Protein AF-A0A7X6VAZ7-F1 (afdb_monomer)

Nearest PDB structures (foldseek):
  8x8i-assembly1_D  TM=4.986E-01  e=2.060E+00  Acinetobacter baumannii
  5wzp-assembly2_B  TM=4.302E-01  e=1.927E+00  Bifidobacterium bifidum
  7x3o-assembly2_B  TM=4.578E-01  e=7.802E+00  Homo sapiens

Structure (mmCIF, N/CA/C/O backbone):
data_AF-A0A7X6VAZ7-F1
#
_entry.id   AF-A0A7X6VAZ7-F1
#
loop_
_atom_site.group_PDB
_atom_site.id
_atom_site.type_symbol
_atom_site.label_atom_id
_atom_site.label_alt_id
_atom_site.label_comp_id
_atom_site.label_asym_id
_atom_site.label_entity_id
_atom_site.label_seq_id
_atom_site.pdbx_PDB_ins_code
_atom_site.Cartn_x
_atom_site.Cartn_y
_atom_site.Cartn_z
_atom_site.occupancy
_atom_site.B_iso_or_equiv
_atom_site.auth_seq_id
_atom_site.auth_comp_id
_atom_site.auth_asym_id
_atom_site.auth_atom_id
_atom_site.pdbx_PDB_model_num
ATOM 1 N N . MET A 1 1 ? -9.093 13.426 6.110 1.00 37.12 1 MET A N 1
ATOM 2 C CA . MET A 1 1 ? -8.258 13.077 4.942 1.00 37.12 1 MET A CA 1
ATOM 3 C C . MET A 1 1 ? -6.802 12.995 5.374 1.00 37.12 1 MET A C 1
ATOM 5 O O . MET A 1 1 ? -6.180 14.029 5.592 1.00 37.12 1 MET A O 1
ATOM 9 N N . MET A 1 2 ? -6.278 11.786 5.574 1.00 38.19 2 MET A N 1
ATOM 10 C CA . MET A 1 2 ? -4.863 11.579 5.887 1.00 38.19 2 MET A CA 1
ATOM 11 C C . MET A 1 2 ? -4.201 10.925 4.677 1.00 38.19 2 MET A C 1
ATOM 13 O O . MET A 1 2 ? -4.293 9.722 4.482 1.00 38.19 2 MET A O 1
ATOM 17 N N . ALA A 1 3 ? -3.578 11.741 3.830 1.00 38.31 3 ALA A N 1
ATOM 18 C CA . ALA A 1 3 ? -2.784 11.249 2.714 1.00 38.31 3 ALA A CA 1
ATOM 19 C C . A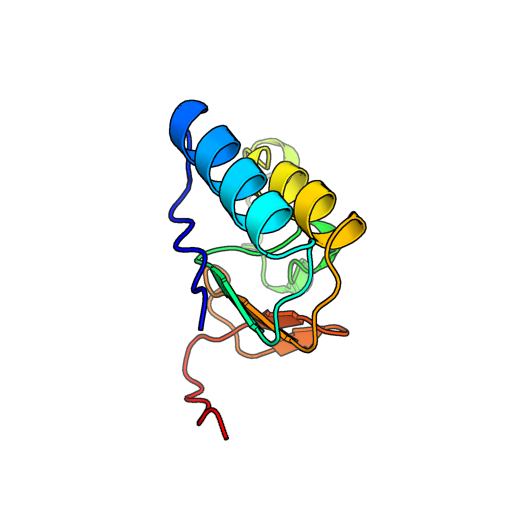LA A 1 3 ? -1.400 10.852 3.237 1.00 38.31 3 ALA A C 1
ATOM 21 O O . ALA A 1 3 ? -0.649 11.695 3.738 1.00 38.31 3 ALA A O 1
ATOM 22 N N . 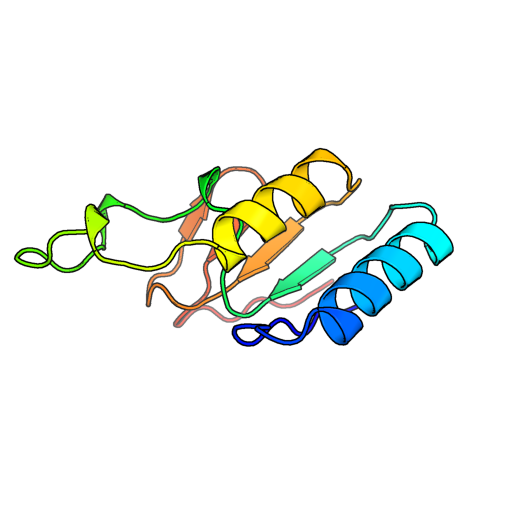LEU A 1 4 ? -1.059 9.571 3.134 1.00 46.69 4 LEU A N 1
ATOM 23 C CA . LEU A 1 4 ? 0.246 9.075 3.538 1.00 46.69 4 LEU A CA 1
ATOM 24 C C . LEU A 1 4 ? 1.282 9.308 2.432 1.00 46.69 4 LEU A C 1
ATOM 26 O O . LEU A 1 4 ? 1.569 8.422 1.637 1.00 46.69 4 LEU A O 1
ATOM 30 N N . TYR A 1 5 ? 1.893 10.491 2.380 1.00 43.94 5 TYR A N 1
ATOM 31 C CA . TYR A 1 5 ? 2.875 10.795 1.336 1.00 43.94 5 TYR A CA 1
ATOM 32 C C . TYR A 1 5 ? 4.176 9.980 1.475 1.00 43.94 5 TYR A C 1
ATOM 34 O O . TYR A 1 5 ? 5.173 10.443 2.026 1.00 43.94 5 TYR A O 1
ATOM 42 N N . ALA A 1 6 ? 4.181 8.757 0.947 1.00 49.22 6 ALA A N 1
ATOM 43 C CA . ALA A 1 6 ? 5.335 7.872 0.922 1.00 49.22 6 ALA A CA 1
ATOM 44 C C . ALA A 1 6 ? 6.041 7.940 -0.437 1.00 49.22 6 ALA A C 1
ATOM 46 O O . ALA A 1 6 ? 5.797 7.110 -1.307 1.00 49.22 6 ALA A O 1
ATOM 47 N N . ARG A 1 7 ? 6.931 8.922 -0.631 1.00 50.06 7 ARG A N 1
ATOM 48 C CA . ARG A 1 7 ? 8.034 8.803 -1.607 1.00 50.06 7 ARG A CA 1
ATOM 49 C C . ARG A 1 7 ? 9.118 7.963 -0.950 1.00 50.06 7 ARG A C 1
ATOM 51 O O . ARG A 1 7 ? 9.579 8.423 0.084 1.00 50.06 7 ARG A O 1
ATOM 58 N N . ASN A 1 8 ? 9.492 6.806 -1.514 1.00 54.34 8 ASN A N 1
ATOM 59 C CA . ASN A 1 8 ? 10.597 5.925 -1.070 1.00 54.34 8 ASN A CA 1
ATOM 60 C C . ASN A 1 8 ? 11.280 6.389 0.229 1.00 54.34 8 ASN A C 1
ATOM 62 O O . ASN A 1 8 ? 12.300 7.082 0.210 1.00 54.34 8 ASN A O 1
ATOM 66 N N . ILE A 1 9 ? 10.625 6.103 1.358 1.00 62.22 9 ILE A N 1
ATOM 67 C CA . ILE A 1 9 ? 10.994 6.666 2.653 1.00 62.22 9 ILE A CA 1
ATOM 68 C C . ILE A 1 9 ? 12.115 5.805 3.225 1.00 62.22 9 ILE A C 1
ATOM 70 O O . ILE A 1 9 ? 11.873 4.766 3.829 1.00 62.22 9 ILE A O 1
ATOM 74 N N . HIS A 1 10 ? 13.355 6.250 3.067 1.00 67.62 10 HIS A N 1
ATOM 75 C CA . HIS A 1 10 ? 14.500 5.599 3.711 1.00 67.62 10 HIS A CA 1
ATOM 76 C C . HIS A 1 10 ? 14.781 6.141 5.128 1.00 67.62 10 HIS A C 1
ATOM 78 O O . HIS A 1 10 ? 15.665 5.629 5.807 1.00 67.62 10 HIS A O 1
ATOM 84 N N . ASP A 1 11 ? 14.045 7.165 5.584 1.00 83.88 11 ASP A N 1
ATOM 85 C CA . ASP A 1 11 ? 14.190 7.748 6.925 1.00 83.88 11 ASP A CA 1
ATOM 86 C C . ASP A 1 11 ? 13.252 7.052 7.923 1.00 83.88 11 ASP A C 1
ATOM 88 O O . ASP A 1 11 ? 12.028 7.204 7.861 1.00 83.88 11 ASP A O 1
ATOM 92 N N . GLU A 1 12 ? 13.832 6.303 8.860 1.00 87.69 12 GLU A N 1
ATOM 93 C CA . GLU A 1 12 ? 13.087 5.576 9.895 1.00 87.69 12 GLU A CA 1
ATOM 94 C C . GLU A 1 12 ? 12.223 6.497 10.766 1.00 87.69 12 GLU A C 1
ATOM 96 O O . GLU A 1 12 ? 11.117 6.115 11.135 1.00 87.69 12 GLU A O 1
ATOM 101 N N . ARG A 1 13 ? 12.626 7.755 10.997 1.00 89.75 13 ARG A N 1
ATOM 102 C CA . ARG A 1 13 ? 11.818 8.702 11.790 1.00 89.75 13 ARG A CA 1
ATOM 103 C C . ARG A 1 13 ? 10.506 9.039 11.096 1.00 89.75 13 ARG A C 1
ATOM 105 O O . ARG A 1 13 ? 9.497 9.285 11.750 1.00 89.75 13 ARG A O 1
ATOM 112 N N . ILE A 1 14 ? 10.512 9.064 9.763 1.00 88.38 14 ILE A N 1
ATOM 113 C CA . ILE A 1 14 ? 9.291 9.284 8.989 1.00 88.38 14 ILE A CA 1
ATOM 114 C C . ILE A 1 14 ? 8.406 8.038 9.076 1.00 88.38 14 ILE A C 1
ATOM 116 O O . ILE A 1 14 ? 7.203 8.182 9.271 1.00 88.38 14 ILE A O 1
ATOM 120 N N . LYS A 1 15 ? 8.970 6.825 8.995 1.00 89.50 15 LYS A N 1
ATOM 121 C CA . LYS A 1 15 ? 8.194 5.583 9.173 1.00 89.50 15 LYS A CA 1
ATOM 122 C C . LYS A 1 15 ? 7.563 5.501 10.563 1.00 89.50 15 LYS A C 1
ATOM 124 O O . LYS A 1 15 ? 6.379 5.196 10.673 1.00 89.50 15 LYS A O 1
ATOM 129 N N . GLU A 1 16 ? 8.318 5.833 11.607 1.00 93.06 16 GLU A N 1
ATOM 130 C CA . GLU A 1 16 ? 7.820 5.918 12.984 1.00 93.06 16 GLU A CA 1
ATOM 131 C C . GLU A 1 16 ? 6.701 6.957 13.114 1.00 93.06 16 GLU A C 1
ATOM 133 O O . GLU A 1 16 ? 5.654 6.673 13.693 1.00 93.06 16 GLU A O 1
ATOM 138 N N . TYR A 1 17 ? 6.880 8.141 12.521 1.00 92.31 17 TYR A N 1
ATOM 139 C CA . TYR A 1 17 ? 5.860 9.189 12.512 1.00 92.31 17 TYR A CA 1
ATOM 140 C C . TYR A 1 17 ? 4.575 8.754 11.798 1.00 92.31 17 TYR A C 1
ATOM 142 O O . TYR A 1 17 ? 3.477 9.040 12.273 1.00 92.31 17 TYR A O 1
ATOM 150 N N . VAL A 1 18 ? 4.698 8.035 10.679 1.00 91.19 18 VAL A N 1
ATOM 151 C CA . VAL A 1 18 ? 3.555 7.436 9.981 1.00 91.19 18 VAL A CA 1
ATOM 152 C C . VAL A 1 18 ? 2.805 6.477 10.898 1.00 91.19 18 VAL A C 1
ATOM 154 O O . VAL A 1 18 ? 1.593 6.619 11.053 1.00 91.19 18 VAL A O 1
ATOM 157 N N . VAL A 1 19 ? 3.510 5.532 11.525 1.00 93.56 19 VAL A N 1
ATOM 158 C CA . VAL A 1 19 ? 2.888 4.558 12.434 1.00 93.56 19 VAL A CA 1
ATOM 159 C C . VAL A 1 19 ? 2.188 5.283 13.580 1.00 93.56 19 VAL A C 1
ATOM 161 O O . VAL A 1 19 ? 1.020 5.015 13.839 1.00 93.56 19 VAL A O 1
ATOM 164 N N . TYR A 1 20 ? 2.849 6.268 14.192 1.00 95.06 20 TYR A N 1
ATOM 165 C CA . TYR A 1 20 ? 2.264 7.098 15.246 1.00 95.06 20 TYR A CA 1
ATOM 166 C C . TYR A 1 20 ? 0.960 7.777 14.800 1.00 95.06 20 TYR A C 1
ATOM 168 O O . TYR A 1 20 ? -0.036 7.729 15.516 1.00 95.06 20 TYR A O 1
ATOM 176 N N . LYS A 1 21 ? 0.926 8.358 13.594 1.00 93.81 21 LYS A N 1
ATOM 177 C CA . LYS A 1 21 ? -0.280 9.006 13.059 1.00 93.81 21 LYS A CA 1
ATOM 178 C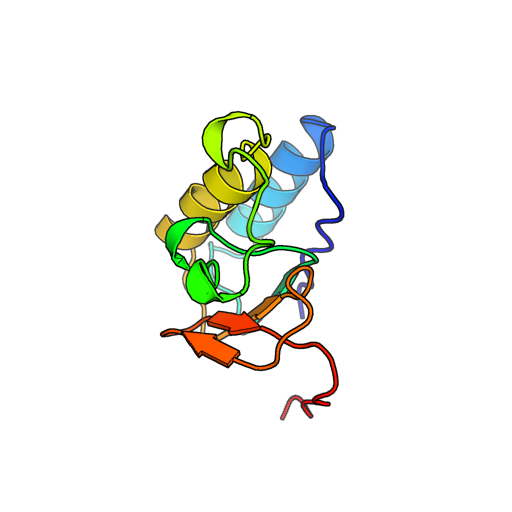 C . LYS A 1 21 ? -1.422 8.028 12.801 1.00 93.81 21 LYS A C 1
ATOM 180 O O . LYS A 1 21 ? -2.580 8.388 12.998 1.00 93.81 21 LYS A O 1
ATOM 185 N N . LEU A 1 22 ? -1.110 6.804 12.383 1.00 93.50 22 LEU A N 1
ATOM 186 C CA . LEU A 1 22 ? -2.111 5.751 12.222 1.00 93.50 22 LEU A CA 1
ATOM 187 C C . LEU A 1 22 ? -2.668 5.298 13.576 1.00 93.50 22 LEU A C 1
ATOM 189 O O . LEU A 1 22 ? -3.878 5.132 13.689 1.00 93.50 22 LEU A O 1
ATOM 193 N N . GLU A 1 23 ? -1.827 5.164 14.605 1.00 95.19 23 GLU A N 1
ATOM 194 C CA . GLU A 1 23 ? -2.281 4.867 15.973 1.00 95.19 23 GLU A CA 1
ATOM 195 C C . GLU A 1 23 ? -3.174 5.986 16.532 1.00 95.19 23 GLU A C 1
ATOM 197 O O . GLU A 1 23 ? -4.241 5.706 17.074 1.00 95.19 23 GLU A O 1
ATOM 202 N N . GLU A 1 24 ? -2.797 7.258 16.346 1.00 95.12 24 GLU A N 1
ATOM 203 C CA . GLU A 1 24 ? -3.629 8.409 16.742 1.00 95.12 24 GLU A CA 1
ATOM 204 C C . GLU A 1 24 ? -5.000 8.410 16.049 1.00 95.12 24 GLU A C 1
ATOM 206 O O . GLU A 1 24 ? -5.991 8.844 16.636 1.00 95.12 24 GLU A O 1
ATOM 211 N N . ALA A 1 25 ? -5.071 7.906 14.815 1.00 91.88 25 ALA A N 1
ATOM 212 C CA . ALA A 1 25 ? -6.311 7.746 14.059 1.00 91.88 25 ALA A CA 1
ATOM 213 C C . ALA A 1 25 ? -7.087 6.460 14.414 1.00 91.88 25 ALA A C 1
ATOM 215 O O . ALA A 1 25 ? -8.087 6.149 13.768 1.00 91.88 25 ALA A O 1
ATOM 216 N N . GLY A 1 26 ? -6.634 5.681 15.403 1.00 95.75 26 GLY A N 1
ATOM 217 C CA . GLY A 1 26 ? -7.251 4.405 15.773 1.00 95.75 26 GLY A CA 1
ATOM 218 C C . GLY A 1 26 ? -7.129 3.330 14.691 1.00 95.75 26 GLY A C 1
ATOM 219 O O . GLY A 1 26 ? -7.976 2.444 14.618 1.00 95.75 26 GLY A O 1
ATOM 220 N N . ARG A 1 27 ? -6.105 3.427 13.831 1.00 95.06 27 ARG A N 1
ATOM 221 C CA . ARG A 1 27 ? -5.850 2.538 12.685 1.00 95.06 27 ARG A CA 1
ATOM 222 C C . ARG A 1 27 ? -7.046 2.394 11.742 1.00 95.06 27 ARG A C 1
ATOM 224 O O . ARG A 1 27 ? -7.237 1.334 11.150 1.00 95.06 27 ARG A O 1
ATOM 231 N N . ARG A 1 28 ? -7.814 3.471 11.562 1.00 95.19 28 ARG A N 1
ATOM 232 C CA . ARG A 1 28 ? -8.882 3.540 10.565 1.00 95.19 28 ARG A CA 1
ATOM 233 C C . ARG A 1 28 ? -8.768 4.803 9.718 1.00 95.19 28 ARG A C 1
ATOM 235 O O . ARG A 1 28 ? -8.709 5.909 10.254 1.00 95.19 28 ARG A O 1
ATOM 242 N N . VAL A 1 29 ? -8.768 4.643 8.399 1.00 93.19 29 VAL A N 1
ATOM 243 C CA . VAL A 1 29 ? -8.782 5.741 7.417 1.00 93.19 29 VAL A CA 1
ATOM 244 C C . VAL A 1 29 ? -9.650 5.351 6.231 1.00 93.19 29 VAL A C 1
ATOM 246 O O . VAL A 1 29 ? -9.691 4.186 5.883 1.00 93.19 29 VAL A O 1
ATOM 249 N N . ASP A 1 30 ? -10.307 6.297 5.568 1.00 94.19 30 ASP A N 1
ATOM 250 C CA . ASP A 1 30 ? -11.136 5.945 4.404 1.00 94.19 30 ASP A CA 1
ATOM 251 C C . ASP A 1 30 ? -10.238 5.575 3.204 1.00 94.19 30 ASP A C 1
ATOM 253 O O . ASP A 1 30 ? -10.393 4.527 2.577 1.00 94.19 30 ASP A O 1
ATOM 257 N N . PHE A 1 31 ? -9.194 6.377 2.957 1.00 93.56 31 PHE A N 1
ATOM 258 C CA . PHE A 1 31 ? -8.281 6.195 1.827 1.00 93.56 31 PHE A CA 1
ATOM 259 C C . PHE A 1 31 ? -6.808 6.265 2.219 1.00 93.56 31 PHE A C 1
ATOM 261 O O . PHE A 1 31 ? -6.408 7.093 3.043 1.00 93.56 31 PHE A O 1
ATOM 268 N N . VAL A 1 32 ? -5.986 5.465 1.539 1.00 94.19 32 VAL A N 1
ATOM 269 C CA . VAL A 1 32 ? -4.522 5.581 1.554 1.00 94.19 32 VAL A CA 1
ATOM 270 C C . VAL A 1 32 ? -4.045 6.055 0.185 1.00 94.19 32 VAL A C 1
ATOM 272 O O . VAL A 1 32 ? -4.436 5.501 -0.835 1.00 94.19 32 VAL A O 1
ATOM 275 N N . LEU A 1 33 ? -3.191 7.079 0.156 1.00 93.31 33 LEU A N 1
ATOM 276 C CA . LEU A 1 33 ? -2.550 7.588 -1.061 1.00 93.31 33 LEU A CA 1
ATOM 277 C C . LEU A 1 33 ? -1.041 7.469 -0.893 1.00 93.31 33 LEU A C 1
ATOM 279 O O . LEU A 1 33 ? -0.520 8.075 0.036 1.00 93.31 33 LEU A O 1
ATOM 283 N N . SER A 1 34 ? -0.334 6.756 -1.768 1.00 92.12 34 SER A N 1
ATOM 284 C CA . SER A 1 34 ? 1.128 6.597 -1.684 1.00 92.12 34 SER A CA 1
ATOM 285 C C . SER A 1 34 ? 1.795 6.548 -3.063 1.00 92.12 34 SER A C 1
ATOM 287 O O . SER A 1 34 ? 1.131 6.421 -4.085 1.00 92.12 34 SER A O 1
ATOM 289 N N . HIS A 1 35 ? 3.127 6.682 -3.141 1.00 90.62 35 HIS A N 1
ATOM 290 C CA . HIS A 1 35 ? 3.813 6.606 -4.440 1.00 90.62 35 HIS A CA 1
ATOM 291 C C . HIS A 1 35 ? 3.883 5.169 -4.978 1.00 90.62 35 HIS A C 1
ATOM 293 O O . HIS A 1 35 ? 3.587 4.944 -6.146 1.00 90.62 35 HIS A O 1
ATOM 299 N N . THR A 1 36 ? 4.261 4.216 -4.123 1.00 92.50 36 THR A N 1
ATOM 300 C CA . THR A 1 36 ? 4.255 2.761 -4.376 1.00 92.50 36 THR A CA 1
ATOM 301 C C . THR A 1 36 ? 3.267 2.084 -3.420 1.00 92.50 36 THR A C 1
ATOM 303 O O . THR A 1 36 ? 2.724 2.755 -2.540 1.00 92.50 36 THR A O 1
ATOM 306 N N . GLY A 1 37 ? 3.018 0.787 -3.580 1.00 93.56 37 GLY A N 1
ATOM 307 C CA . GLY A 1 37 ? 2.020 0.039 -2.812 1.00 93.56 37 GLY A CA 1
ATOM 308 C C . GLY A 1 37 ? 2.582 -1.165 -2.048 1.00 93.56 37 GLY A C 1
ATOM 309 O O . GLY A 1 37 ? 3.765 -1.485 -2.176 1.00 93.56 37 GLY A O 1
ATOM 310 N N . PRO A 1 38 ? 1.736 -1.853 -1.264 1.00 95.69 38 PRO A N 1
ATOM 311 C CA . PRO A 1 38 ? 2.083 -3.117 -0.616 1.00 95.69 38 PRO A CA 1
ATOM 312 C C . PRO A 1 38 ? 2.592 -4.162 -1.624 1.00 95.69 38 PRO A C 1
ATOM 314 O O . PRO A 1 38 ? 2.051 -4.294 -2.728 1.00 95.69 38 PRO A O 1
ATOM 317 N N . LEU A 1 39 ? 3.625 -4.926 -1.254 1.00 94.31 39 LEU A N 1
ATOM 318 C CA . LEU A 1 39 ? 4.280 -5.915 -2.121 1.00 94.31 39 LEU A CA 1
ATOM 319 C C . LEU A 1 39 ? 3.293 -6.949 -2.692 1.00 94.31 39 LEU A C 1
ATOM 321 O O . LEU A 1 39 ? 3.475 -7.421 -3.822 1.00 94.31 39 LEU A O 1
ATOM 325 N N . LYS A 1 40 ? 2.238 -7.296 -1.946 1.00 94.19 40 LYS A N 1
ATOM 326 C CA . LYS A 1 40 ? 1.195 -8.231 -2.407 1.00 94.19 40 LYS A CA 1
ATOM 327 C C . LYS A 1 40 ? 0.335 -7.703 -3.561 1.00 94.19 40 LYS A C 1
ATOM 329 O O . LYS A 1 40 ? -0.240 -8.513 -4.286 1.00 94.19 40 LYS A O 1
ATOM 334 N N . TYR A 1 41 ? 0.295 -6.387 -3.774 1.00 95.25 41 TYR A N 1
ATOM 335 C CA . TYR A 1 41 ? -0.509 -5.741 -4.818 1.00 95.25 41 TYR A CA 1
ATOM 336 C C . TYR A 1 41 ? 0.275 -5.350 -6.073 1.00 95.25 41 TYR A C 1
ATOM 338 O O . TYR A 1 41 ? -0.310 -4.802 -7.007 1.00 95.25 41 TYR A O 1
ATOM 346 N N . LEU A 1 42 ? 1.581 -5.630 -6.140 1.00 92.38 42 LEU A N 1
ATOM 347 C CA . LEU A 1 42 ? 2.374 -5.184 -7.283 1.00 92.38 42 LEU A CA 1
ATOM 348 C C . LEU A 1 42 ? 1.993 -5.909 -8.591 1.00 92.38 42 LEU A C 1
ATOM 350 O O . LEU A 1 42 ? 1.850 -7.138 -8.598 1.00 92.38 42 LEU A O 1
ATOM 354 N N . PRO A 1 43 ? 1.929 -5.191 -9.726 1.00 92.38 43 PRO A N 1
ATOM 355 C CA . PRO A 1 43 ? 1.562 -5.748 -11.025 1.00 92.38 43 PRO A CA 1
ATOM 356 C C . PRO A 1 43 ? 2.769 -6.444 -11.678 1.00 92.38 43 PRO A C 1
ATOM 358 O O . PRO A 1 43 ? 3.446 -5.901 -12.546 1.00 92.38 43 PRO A O 1
ATOM 361 N N . LYS A 1 44 ? 3.083 -7.664 -11.231 1.00 89.69 44 LYS A N 1
ATOM 362 C CA . LYS A 1 44 ? 4.309 -8.387 -11.637 1.00 89.69 44 LYS A CA 1
ATOM 363 C C . LYS A 1 44 ? 4.433 -8.639 -13.145 1.00 89.69 44 LYS A C 1
ATOM 365 O O . LYS A 1 44 ? 5.541 -8.803 -13.643 1.00 89.69 44 LYS A O 1
ATOM 370 N N . ASP A 1 45 ? 3.317 -8.691 -13.857 1.00 89.81 45 ASP A N 1
ATOM 371 C CA . ASP A 1 45 ? 3.223 -8.884 -15.306 1.00 89.81 45 ASP A CA 1
ATOM 372 C C . ASP A 1 45 ? 3.653 -7.660 -16.129 1.00 89.81 45 ASP A C 1
ATOM 374 O O . ASP A 1 45 ? 4.008 -7.833 -17.292 1.00 89.81 45 ASP A O 1
ATOM 378 N N . VAL A 1 46 ? 3.681 -6.452 -15.549 1.00 88.25 46 VAL A N 1
ATOM 379 C CA . VAL A 1 46 ? 4.165 -5.240 -16.246 1.00 88.25 46 VAL A CA 1
ATOM 380 C C . VAL A 1 46 ? 5.625 -4.912 -15.926 1.00 88.25 46 VAL A C 1
ATOM 382 O O . VAL A 1 46 ? 6.168 -3.911 -16.391 1.00 88.25 46 VAL A O 1
ATOM 385 N N . PHE A 1 47 ? 6.289 -5.743 -15.119 1.00 88.94 47 PHE A N 1
ATOM 386 C CA . PHE A 1 47 ? 7.691 -5.536 -14.782 1.00 88.94 47 PHE A CA 1
ATOM 387 C C . PHE A 1 47 ? 8.579 -5.692 -16.021 1.00 88.94 47 PHE A C 1
ATOM 389 O O . PHE A 1 47 ? 8.375 -6.584 -16.843 1.00 88.94 47 PHE A O 1
ATOM 396 N N . LEU A 1 48 ? 9.603 -4.838 -16.132 1.00 82.50 48 LEU A N 1
ATOM 397 C CA . LEU A 1 48 ? 10.515 -4.829 -17.276 1.00 82.50 48 LEU A CA 1
ATOM 398 C C . LEU A 1 48 ? 11.168 -6.203 -17.482 1.00 82.50 48 LEU A C 1
ATOM 400 O O . LEU A 1 48 ? 11.926 -6.691 -16.636 1.00 82.50 48 LEU A O 1
ATOM 404 N N . SER A 1 49 ? 10.905 -6.802 -18.643 1.00 76.94 49 SER A N 1
ATOM 405 C CA . SER A 1 49 ? 11.561 -8.032 -19.078 1.00 76.94 49 SER A CA 1
ATOM 406 C C . SER A 1 49 ? 13.064 -7.799 -19.242 1.00 76.94 49 SER A C 1
ATOM 408 O O . SER A 1 49 ? 13.471 -6.816 -19.857 1.00 76.94 49 SER A O 1
ATOM 410 N N . GLY A 1 50 ? 13.889 -8.712 -18.728 1.00 77.94 50 GLY A N 1
ATOM 411 C CA . GLY A 1 50 ? 15.352 -8.624 -18.831 1.00 77.94 50 GLY A CA 1
ATOM 412 C C . GLY A 1 50 ? 16.055 -8.029 -17.607 1.00 77.94 50 GLY A C 1
ATOM 413 O O . GLY A 1 50 ? 17.282 -8.019 -17.577 1.00 77.94 50 GLY A O 1
ATOM 414 N N . TYR A 1 51 ? 15.310 -7.608 -16.580 1.00 78.00 51 TYR A N 1
ATOM 415 C CA . TYR A 1 51 ? 15.866 -7.255 -15.271 1.00 78.00 51 TYR A CA 1
ATOM 416 C C . TYR A 1 51 ? 15.645 -8.382 -14.261 1.00 78.00 51 TYR A C 1
ATOM 418 O O . TYR A 1 51 ? 14.533 -8.904 -14.136 1.00 78.00 51 TYR A O 1
ATOM 426 N N . ASP A 1 52 ? 16.690 -8.736 -13.508 1.00 81.81 52 ASP A N 1
ATOM 427 C CA . ASP A 1 52 ? 16.544 -9.655 -12.380 1.00 81.81 52 ASP A CA 1
ATOM 428 C C . ASP A 1 52 ? 15.771 -8.963 -11.252 1.00 81.81 52 ASP A C 1
ATOM 430 O O . ASP A 1 52 ? 16.298 -8.147 -10.502 1.00 81.81 52 ASP A O 1
ATOM 434 N N . GLN A 1 53 ? 14.495 -9.313 -11.109 1.00 80.81 53 GLN A N 1
ATOM 435 C CA . GLN A 1 53 ? 13.623 -8.749 -10.079 1.00 80.81 53 GLN A CA 1
ATOM 436 C C . GLN A 1 53 ? 14.121 -9.026 -8.649 1.00 80.81 53 GLN A C 1
ATOM 438 O O . GLN A 1 53 ? 13.691 -8.347 -7.718 1.00 80.81 53 GLN A O 1
ATOM 443 N N . ARG A 1 54 ? 15.030 -9.994 -8.457 1.00 81.31 54 ARG A N 1
ATOM 444 C CA . ARG A 1 54 ? 15.629 -10.313 -7.149 1.00 81.31 54 ARG A CA 1
ATOM 445 C C . ARG A 1 54 ? 16.656 -9.278 -6.703 1.00 81.31 54 ARG A C 1
ATOM 447 O O . ARG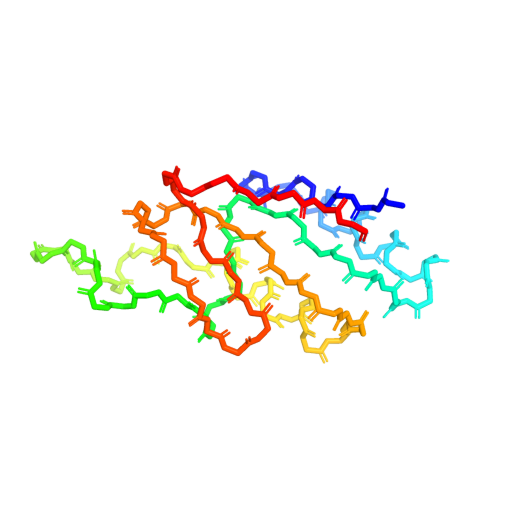 A 1 54 ? 16.909 -9.181 -5.507 1.00 81.31 54 ARG A O 1
ATOM 454 N N . SER A 1 55 ? 17.248 -8.526 -7.633 1.00 82.69 55 SER A N 1
ATOM 455 C CA . SER A 1 55 ? 18.233 -7.490 -7.31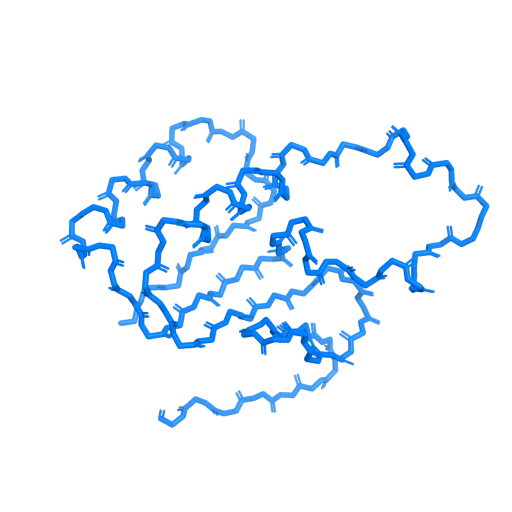0 1.00 82.69 55 SER A CA 1
ATOM 456 C C . SER A 1 55 ? 17.594 -6.153 -6.937 1.00 82.69 55 SER A C 1
ATOM 458 O O . SER A 1 55 ? 18.309 -5.194 -6.655 1.00 82.69 55 SER A O 1
ATOM 460 N N . ILE A 1 56 ? 16.265 -6.056 -6.989 1.00 84.50 56 ILE A N 1
ATOM 461 C CA . ILE A 1 56 ? 15.546 -4.819 -6.707 1.00 84.50 56 ILE A CA 1
ATOM 462 C C . ILE A 1 56 ? 15.219 -4.768 -5.216 1.00 84.50 56 ILE A C 1
ATOM 464 O O . ILE A 1 56 ? 14.662 -5.716 -4.660 1.00 84.50 56 ILE A O 1
ATOM 468 N N . ASP A 1 57 ? 15.558 -3.653 -4.573 1.00 88.19 57 ASP A N 1
ATOM 469 C CA . ASP A 1 57 ? 15.161 -3.402 -3.192 1.00 88.19 57 ASP A CA 1
ATOM 470 C C . ASP A 1 57 ? 13.628 -3.323 -3.089 1.00 88.19 57 ASP A C 1
ATOM 472 O O . ASP A 1 57 ? 12.968 -2.641 -3.872 1.00 88.19 57 ASP A O 1
ATOM 476 N N . ARG A 1 58 ? 13.070 -4.067 -2.131 1.00 89.44 58 ARG A N 1
ATOM 477 C CA . ARG A 1 58 ? 11.630 -4.151 -1.837 1.00 89.44 58 ARG A CA 1
ATOM 478 C C . ARG A 1 58 ? 11.322 -3.835 -0.376 1.00 89.44 58 ARG A C 1
ATOM 480 O O . ARG A 1 58 ? 10.293 -4.256 0.149 1.00 89.44 58 ARG A O 1
ATOM 487 N N . THR A 1 59 ? 12.253 -3.199 0.336 1.00 91.31 59 THR A N 1
ATOM 488 C CA . THR A 1 59 ? 12.090 -2.887 1.764 1.00 91.31 59 THR A CA 1
ATOM 489 C C . THR A 1 59 ? 10.879 -1.994 2.020 1.00 91.31 59 THR A C 1
ATOM 491 O O . THR A 1 59 ? 10.156 -2.232 2.985 1.00 91.31 59 THR A O 1
ATOM 494 N N . MET A 1 60 ? 10.602 -1.033 1.134 1.00 89.75 60 MET A N 1
ATOM 495 C CA . MET A 1 60 ? 9.423 -0.171 1.238 1.00 89.75 60 MET A CA 1
ATOM 496 C C . MET A 1 60 ? 8.121 -0.924 0.994 1.00 89.75 60 MET A C 1
ATOM 498 O O . MET A 1 60 ? 7.214 -0.819 1.812 1.00 89.75 60 MET A O 1
ATOM 502 N N . GLU A 1 61 ? 8.022 -1.720 -0.069 1.00 93.44 61 GLU A N 1
ATOM 503 C CA . GLU A 1 61 ? 6.800 -2.476 -0.367 1.00 93.44 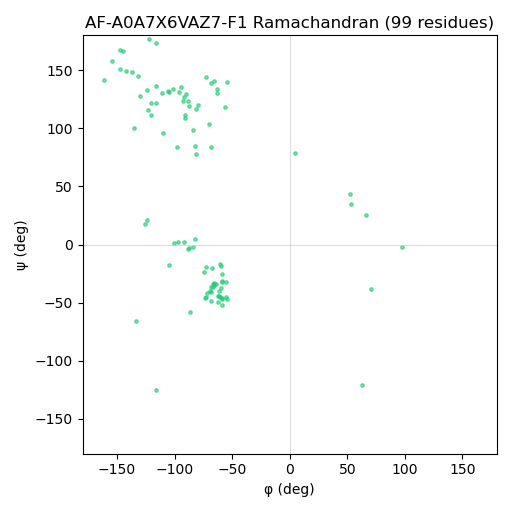61 GLU A CA 1
ATOM 504 C C . GLU A 1 61 ? 6.497 -3.523 0.716 1.00 93.44 61 GLU A C 1
ATOM 506 O O . GLU A 1 61 ? 5.336 -3.742 1.054 1.00 93.44 61 GLU A O 1
ATOM 511 N N . LYS A 1 62 ? 7.532 -4.119 1.326 1.00 94.94 62 LYS A N 1
ATOM 512 C CA . LYS A 1 62 ? 7.384 -5.007 2.496 1.00 94.94 62 LYS A CA 1
ATOM 513 C C . LYS A 1 62 ? 6.939 -4.266 3.755 1.00 94.94 62 LYS A C 1
ATOM 515 O O . LYS A 1 62 ? 6.198 -4.814 4.563 1.00 94.94 62 LYS A O 1
ATOM 520 N N . TRP A 1 63 ? 7.412 -3.040 3.955 1.00 94.81 63 TRP A N 1
ATOM 521 C CA . TRP A 1 63 ? 6.955 -2.213 5.068 1.00 94.81 63 TRP A CA 1
ATOM 522 C C . TRP A 1 63 ? 5.495 -1.778 4.869 1.00 94.81 63 TRP A C 1
ATOM 524 O O . TRP A 1 63 ? 4.712 -1.833 5.812 1.00 94.81 63 TRP A O 1
ATOM 534 N N . LEU A 1 64 ? 5.102 -1.437 3.638 1.00 95.00 64 LEU A N 1
ATOM 535 C CA . LEU A 1 64 ? 3.713 -1.119 3.297 1.00 95.00 64 LEU A CA 1
ATOM 536 C C . LEU A 1 64 ? 2.775 -2.327 3.422 1.00 95.00 64 LEU A C 1
ATOM 538 O O . LEU A 1 64 ? 1.643 -2.133 3.848 1.00 95.00 64 LEU A O 1
ATOM 542 N N . ASP A 1 65 ? 3.240 -3.551 3.138 1.00 96.44 65 ASP A N 1
ATOM 543 C CA . ASP A 1 65 ? 2.499 -4.782 3.475 1.00 96.44 65 ASP A CA 1
ATOM 544 C C . ASP A 1 65 ? 2.144 -4.819 4.968 1.00 96.44 65 ASP A C 1
ATOM 546 O O . ASP A 1 65 ? 0.994 -5.053 5.320 1.00 96.44 65 ASP A O 1
ATOM 550 N N . ASN A 1 66 ? 3.104 -4.520 5.850 1.00 95.88 66 ASN A N 1
ATOM 551 C CA . ASN A 1 66 ? 2.853 -4.527 7.290 1.00 95.88 66 ASN A CA 1
ATOM 552 C C . ASN A 1 66 ? 1.877 -3.426 7.737 1.00 95.88 66 ASN A C 1
ATOM 554 O O . ASN A 1 66 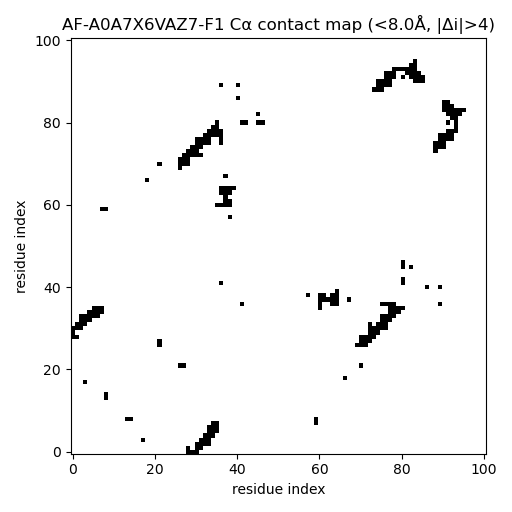? 1.074 -3.658 8.643 1.00 95.88 66 ASN A O 1
ATOM 558 N N . ILE A 1 67 ? 1.941 -2.243 7.118 1.00 95.69 67 ILE A N 1
ATOM 559 C CA . ILE A 1 67 ? 0.964 -1.176 7.363 1.00 95.69 67 ILE A CA 1
ATOM 560 C C . ILE A 1 67 ? -0.433 -1.642 6.955 1.00 95.69 67 ILE A C 1
ATOM 562 O O . ILE A 1 67 ? -1.356 -1.514 7.754 1.00 95.69 67 ILE A O 1
ATOM 566 N N . GLU A 1 68 ? -0.571 -2.202 5.751 1.00 96.12 68 GLU A N 1
ATOM 567 C CA . GLU A 1 68 ? -1.848 -2.687 5.225 1.00 96.12 68 GLU A CA 1
ATOM 568 C C . GLU A 1 68 ? -2.457 -3.762 6.129 1.00 96.12 68 GLU A C 1
ATOM 570 O O . GLU A 1 68 ? -3.614 -3.626 6.524 1.00 96.12 68 GLU A O 1
ATOM 575 N N . ASP A 1 69 ? -1.656 -4.750 6.549 1.00 96.38 69 ASP A N 1
ATOM 576 C CA . ASP A 1 69 ? -2.122 -5.887 7.356 1.00 96.38 69 ASP A CA 1
ATOM 577 C C . ASP A 1 69 ? -2.731 -5.454 8.706 1.00 96.38 69 ASP A C 1
ATOM 579 O O . ASP A 1 69 ? -3.429 -6.231 9.360 1.00 96.38 69 ASP A O 1
ATOM 583 N N . ASN A 1 70 ? -2.442 -4.227 9.153 1.00 96.06 70 ASN A N 1
ATOM 584 C CA . ASN A 1 70 ? -2.857 -3.693 10.446 1.00 96.06 70 ASN A CA 1
ATOM 585 C C . ASN A 1 70 ? -3.651 -2.377 10.321 1.00 96.06 70 ASN A C 1
ATOM 587 O O . ASN A 1 70 ? -3.685 -1.597 11.279 1.00 96.06 70 ASN A O 1
ATOM 591 N N . LEU A 1 71 ? -4.246 -2.094 9.162 1.00 96.31 71 LEU A N 1
ATOM 592 C CA . LEU A 1 71 ? -5.017 -0.877 8.902 1.00 96.31 71 LEU A CA 1
ATOM 593 C C . LEU A 1 71 ? -6.432 -1.228 8.430 1.00 96.31 71 LEU A C 1
ATOM 595 O O . LEU A 1 71 ? -6.604 -2.037 7.522 1.00 96.31 71 LEU A O 1
ATOM 599 N N . ASP A 1 72 ? -7.445 -0.586 9.008 1.00 97.00 72 ASP A N 1
ATOM 600 C CA . ASP A 1 72 ? -8.805 -0.597 8.466 1.00 97.00 72 ASP A CA 1
A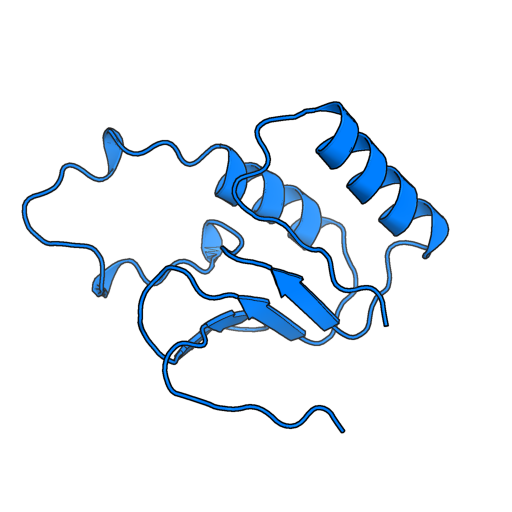TOM 601 C C . ASP A 1 72 ? -8.962 0.545 7.453 1.00 97.00 72 ASP A C 1
ATOM 603 O O . ASP A 1 72 ? -8.766 1.717 7.792 1.00 97.00 72 ASP A O 1
ATOM 607 N N . TYR A 1 73 ? -9.261 0.201 6.200 1.00 95.56 73 TYR A N 1
ATOM 608 C CA . TYR A 1 73 ? -9.406 1.165 5.111 1.00 95.56 73 TYR A CA 1
ATOM 609 C C . TYR A 1 73 ? -10.319 0.687 3.982 1.00 95.56 73 TYR A C 1
ATOM 611 O O . TYR A 1 73 ? -10.494 -0.524 3.776 1.00 95.56 73 TYR A O 1
ATOM 619 N N . ASP A 1 74 ? -10.859 1.642 3.218 1.00 94.94 74 ASP A N 1
ATOM 620 C CA . ASP A 1 74 ? -11.746 1.356 2.089 1.00 94.94 74 ASP A CA 1
ATOM 621 C C . ASP A 1 74 ? -10.939 1.109 0.808 1.00 94.94 74 ASP A C 1
ATOM 623 O O . ASP A 1 74 ? -11.016 0.013 0.244 1.00 94.94 74 ASP A O 1
ATOM 627 N N . LEU A 1 75 ? -10.116 2.079 0.378 1.00 95.00 75 LEU A N 1
ATOM 628 C CA . LEU A 1 75 ? -9.282 1.965 -0.831 1.00 95.00 75 LEU A CA 1
ATOM 629 C C . LEU A 1 75 ? -7.856 2.499 -0.645 1.00 95.00 75 LEU A C 1
ATOM 631 O O . LEU A 1 75 ? -7.603 3.452 0.093 1.00 95.00 75 LEU A O 1
ATOM 635 N N . TRP A 1 76 ? -6.914 1.888 -1.362 1.00 96.19 76 TRP A N 1
ATOM 636 C CA . TRP A 1 76 ? -5.509 2.288 -1.394 1.00 96.19 76 TRP A CA 1
ATOM 637 C C . TRP A 1 76 ? -5.086 2.641 -2.818 1.00 96.19 76 TRP A C 1
ATOM 639 O O . TRP A 1 76 ? -4.923 1.758 -3.654 1.00 96.19 76 TRP A O 1
ATOM 649 N N . TYR A 1 77 ? -4.808 3.915 -3.076 1.00 95.50 77 TYR A N 1
ATOM 650 C CA . TYR A 1 77 ? -4.307 4.393 -4.359 1.00 95.50 77 TYR A CA 1
ATOM 651 C C . TYR A 1 77 ? -2.783 4.532 -4.358 1.00 95.50 77 TYR A C 1
ATOM 653 O O . TYR A 1 77 ? -2.204 5.141 -3.451 1.00 95.50 77 TYR A O 1
ATOM 661 N N . PHE A 1 78 ? -2.120 3.998 -5.382 1.00 94.50 78 PHE A N 1
ATOM 662 C CA . PHE A 1 78 ? -0.685 4.202 -5.587 1.00 94.50 78 PHE A CA 1
ATOM 663 C C . PHE A 1 78 ? -0.287 4.239 -7.062 1.00 94.50 78 PHE A C 1
ATOM 665 O O . PHE A 1 78 ? -1.078 3.920 -7.934 1.00 94.50 78 PHE A O 1
ATOM 672 N N . GLY A 1 79 ? 0.940 4.667 -7.359 1.00 91.81 79 GLY A N 1
ATOM 673 C CA . GLY A 1 79 ? 1.451 4.779 -8.727 1.00 91.81 79 GLY A CA 1
ATOM 674 C C . GLY A 1 79 ? 2.633 3.848 -8.981 1.00 91.81 79 GLY A C 1
ATOM 675 O O . GLY A 1 79 ? 2.554 2.642 -8.770 1.00 91.81 79 GLY A O 1
ATOM 676 N N . HIS A 1 80 ? 3.746 4.422 -9.440 1.00 90.88 80 HIS A N 1
ATOM 677 C CA . HIS A 1 80 ? 5.046 3.775 -9.672 1.00 90.88 80 HIS A CA 1
ATOM 678 C C . HIS A 1 80 ? 5.126 2.790 -10.855 1.00 90.88 80 HIS A C 1
ATOM 680 O O . HIS A 1 80 ? 6.124 2.799 -11.570 1.00 90.88 80 HIS A O 1
ATOM 686 N N . PHE A 1 81 ? 4.097 1.984 -11.118 1.00 90.38 81 PHE A N 1
ATOM 687 C CA . PHE A 1 81 ? 4.171 0.885 -12.097 1.00 90.38 81 PHE A CA 1
ATOM 688 C C . PHE A 1 81 ? 3.737 1.246 -13.524 1.00 90.38 81 PHE A C 1
ATOM 690 O O . PHE A 1 81 ? 3.763 0.381 -14.395 1.00 90.38 81 PHE A O 1
ATOM 697 N N . HIS A 1 82 ? 3.376 2.512 -13.764 1.00 92.44 82 HIS A N 1
ATOM 698 C CA . HIS A 1 82 ? 2.986 3.047 -15.078 1.00 92.44 82 HIS A CA 1
ATOM 699 C C . HIS A 1 82 ? 1.874 2.225 -15.757 1.00 92.44 82 HIS A C 1
ATOM 701 O O . HIS A 1 82 ? 1.931 1.915 -16.945 1.00 92.44 82 HIS A O 1
ATOM 707 N N . CYS A 1 83 ? 0.865 1.838 -14.979 1.00 93.94 83 CYS A N 1
ATOM 708 C CA . CYS A 1 83 ? -0.330 1.168 -15.467 1.00 93.94 83 CYS A CA 1
ATOM 709 C C . CYS A 1 83 ? -1.536 1.572 -14.619 1.00 93.94 83 CYS A C 1
ATOM 711 O O . CYS A 1 83 ? -1.385 1.793 -13.418 1.00 93.94 83 CYS A O 1
ATOM 713 N N . ASP A 1 84 ? -2.720 1.568 -15.222 1.00 96.00 84 ASP A N 1
ATOM 714 C CA . ASP A 1 84 ? -3.981 1.675 -14.492 1.00 96.00 84 ASP A CA 1
ATOM 715 C C . ASP A 1 84 ? -4.513 0.275 -14.166 1.00 96.00 84 ASP A C 1
ATOM 717 O O . ASP A 1 84 ? -4.650 -0.575 -15.057 1.00 96.00 84 ASP A O 1
ATOM 721 N N . ARG A 1 85 ? -4.753 -0.018 -12.882 1.00 95.25 85 ARG A N 1
ATOM 722 C CA . ARG A 1 85 ? -5.188 -1.357 -12.452 1.00 95.25 85 ARG A CA 1
ATOM 723 C C . ARG A 1 85 ? -5.831 -1.375 -11.076 1.00 95.25 85 ARG A C 1
ATOM 725 O O . ARG A 1 85 ? -5.296 -0.800 -10.145 1.00 95.25 85 ARG A O 1
ATOM 732 N N . MET A 1 86 ? -6.873 -2.183 -10.903 1.00 94.88 86 MET A N 1
ATOM 733 C CA . MET A 1 86 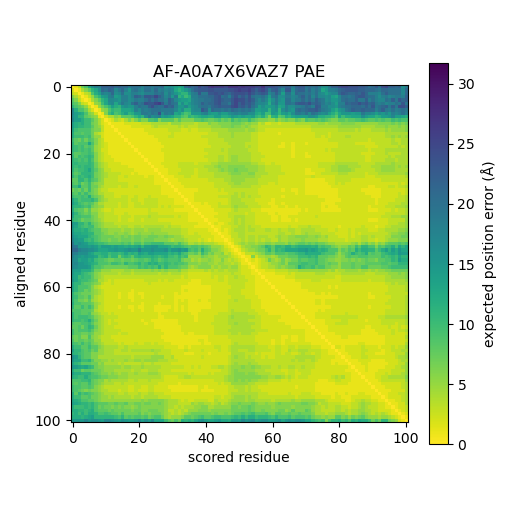? -7.418 -2.518 -9.586 1.00 94.88 86 MET A CA 1
ATOM 734 C C . MET A 1 86 ? -7.044 -3.949 -9.178 1.00 94.88 86 MET A C 1
ATOM 736 O O . MET A 1 86 ? -7.200 -4.888 -9.960 1.00 94.88 86 MET A O 1
ATOM 740 N N . VAL A 1 87 ? -6.561 -4.123 -7.946 1.00 93.25 87 VAL A N 1
ATOM 741 C CA . VAL A 1 87 ? -6.251 -5.422 -7.334 1.00 93.25 87 VAL A CA 1
ATOM 742 C C . VAL A 1 87 ? -6.795 -5.441 -5.905 1.00 93.25 87 VAL A C 1
ATOM 744 O O . VAL A 1 87 ? -6.186 -4.909 -4.981 1.00 93.25 87 VAL A O 1
ATOM 747 N N . GLY A 1 88 ? -7.955 -6.066 -5.695 1.00 92.75 88 GLY A N 1
ATOM 748 C CA . GLY A 1 88 ? -8.610 -6.055 -4.382 1.00 92.75 88 GLY A CA 1
ATOM 749 C C . GLY A 1 88 ? -8.990 -4.630 -3.967 1.00 92.75 88 GLY A C 1
ATOM 750 O O . GLY A 1 88 ? -9.729 -3.972 -4.689 1.00 92.75 88 GLY A O 1
ATOM 751 N N . LYS A 1 89 ? -8.475 -4.157 -2.824 1.00 94.38 89 LYS A N 1
ATOM 752 C CA . LYS A 1 89 ? -8.667 -2.777 -2.338 1.00 94.38 89 LYS A CA 1
ATOM 753 C C . LYS A 1 89 ? -7.632 -1.778 -2.877 1.00 94.38 89 LYS A C 1
ATOM 755 O O . LYS A 1 89 ? -7.699 -0.596 -2.551 1.00 94.38 89 LYS A O 1
ATOM 760 N N . ALA A 1 90 ? -6.649 -2.241 -3.648 1.00 95.69 90 ALA A N 1
ATOM 761 C CA . ALA A 1 90 ? -5.600 -1.403 -4.210 1.00 95.69 90 ALA A CA 1
ATOM 762 C C . ALA A 1 90 ? -5.941 -0.936 -5.631 1.00 95.69 90 ALA A C 1
ATOM 764 O O . ALA A 1 90 ? -6.347 -1.746 -6.466 1.00 95.69 90 ALA A O 1
ATOM 765 N N . ILE A 1 91 ? -5.708 0.342 -5.919 1.00 96.44 91 ILE A N 1
ATOM 766 C CA . ILE A 1 91 ? -5.877 0.962 -7.234 1.00 96.44 91 ILE A CA 1
ATOM 767 C C . ILE A 1 91 ? -4.545 1.600 -7.640 1.00 96.44 91 ILE A C 1
ATOM 769 O O . ILE A 1 91 ? -4.041 2.519 -6.999 1.00 96.44 91 ILE A O 1
ATOM 773 N N . ILE A 1 92 ? -3.959 1.083 -8.711 1.00 96.06 92 ILE A N 1
ATOM 774 C CA . ILE A 1 92 ? -2.762 1.608 -9.353 1.00 96.06 92 ILE A CA 1
ATOM 775 C C . ILE A 1 92 ? -3.207 2.636 -10.384 1.00 96.06 92 ILE A C 1
ATOM 777 O O . ILE A 1 92 ? -4.007 2.295 -11.253 1.00 96.06 92 ILE A O 1
ATOM 781 N N . LEU A 1 93 ? -2.699 3.861 -10.279 1.00 94.81 93 LEU A N 1
ATOM 782 C CA . LEU A 1 93 ? -3.022 4.970 -11.174 1.00 94.81 93 LEU A CA 1
ATOM 783 C C . LEU A 1 93 ? -1.784 5.418 -11.956 1.00 94.81 93 LEU A C 1
ATOM 785 O O . LEU A 1 93 ? -0.693 5.583 -11.393 1.00 94.81 93 LEU A O 1
ATOM 789 N N . PHE A 1 94 ? -1.970 5.652 -13.252 1.00 93.81 94 PHE A N 1
ATOM 790 C CA . PHE A 1 94 ? -0.988 6.249 -14.148 1.00 93.81 94 PHE A CA 1
ATOM 791 C C . PHE A 1 94 ? -1.601 7.345 -15.025 1.00 93.81 94 PHE A C 1
ATOM 793 O O . PHE A 1 94 ? -1.237 8.508 -14.854 1.00 93.81 94 PHE A O 1
ATOM 800 N N . GLU A 1 95 ? -2.518 7.000 -15.931 1.00 93.62 95 GLU A N 1
ATOM 801 C CA . GLU A 1 95 ? -3.190 7.974 -16.808 1.00 93.62 95 GLU A CA 1
ATOM 802 C C . GLU A 1 95 ? -4.631 8.251 -16.370 1.00 93.62 95 GLU A C 1
ATOM 804 O O . GLU A 1 95 ? -5.208 9.271 -16.753 1.00 93.62 95 GLU A O 1
ATOM 809 N N . SER A 1 96 ? -5.203 7.374 -15.543 1.00 90.75 96 SER A N 1
ATOM 810 C CA . SER A 1 96 ? -6.553 7.547 -15.012 1.00 90.75 96 SER A CA 1
ATOM 811 C C . SER A 1 96 ? -6.609 8.649 -13.950 1.00 90.75 96 SER A C 1
ATOM 813 O O . SER A 1 96 ? -5.683 8.835 -13.157 1.00 90.75 96 SER A O 1
ATOM 815 N N . ILE A 1 97 ? -7.723 9.384 -13.940 1.00 88.81 97 ILE A N 1
ATOM 816 C CA . ILE A 1 97 ? -8.036 10.421 -12.954 1.00 88.81 97 ILE A CA 1
ATOM 817 C C . ILE A 1 97 ? -9.269 9.954 -12.190 1.00 88.81 97 ILE A C 1
ATOM 819 O O . ILE A 1 97 ? -10.319 9.747 -12.792 1.00 88.81 97 ILE A O 1
ATOM 823 N N . GLU A 1 98 ? -9.129 9.828 -10.875 1.00 86.44 98 GLU A N 1
ATOM 824 C CA . GLU A 1 98 ? -10.212 9.431 -9.978 1.00 86.44 98 GLU A CA 1
ATOM 825 C C . GLU A 1 98 ? -10.719 10.651 -9.208 1.00 86.44 98 GLU A C 1
ATOM 827 O O . GLU A 1 98 ? -9.932 11.413 -8.633 1.00 86.44 98 GLU A O 1
ATOM 832 N N . GLU A 1 99 ? -12.036 10.832 -9.194 1.00 85.94 99 GLU A N 1
ATOM 833 C CA . GLU A 1 99 ? -12.708 11.820 -8.357 1.00 85.94 99 GLU A CA 1
ATOM 834 C C . GLU A 1 99 ? -13.092 11.154 -7.030 1.00 85.94 99 GLU A C 1
ATOM 836 O O . GLU A 1 99 ? -13.679 10.074 -7.013 1.00 85.94 99 GLU A O 1
ATOM 841 N N . LEU A 1 100 ? -12.697 11.767 -5.912 1.00 81.75 100 LEU A N 1
ATOM 842 C CA . LEU A 1 100 ? -13.017 11.265 -4.577 1.00 81.75 100 LEU A CA 1
ATOM 843 C C . LEU A 1 100 ? -14.340 11.896 -4.127 1.00 81.75 100 LEU A C 1
ATOM 845 O O . LEU A 1 100 ? -14.367 13.096 -3.847 1.00 81.75 100 LEU A O 1
ATOM 849 N N . GLU A 1 101 ? -15.405 11.096 -4.075 1.00 66.06 101 GLU A N 1
ATOM 850 C CA . GLU A 1 101 ? -16.710 11.470 -3.501 1.00 66.06 101 GLU A CA 1
ATOM 851 C C . GLU A 1 101 ? -16.781 11.224 -1.986 1.00 66.06 101 GLU A C 1
ATOM 853 O O . GLU A 1 101 ? -16.222 10.207 -1.508 1.00 66.06 101 GLU A O 1
#

pLDDT: mean 87.2, std 14.08, range [37.12, 97.0]

Mean predicted aligned error: 5.21 Å

Secondary structure (DSSP, 8-state):
------SS---HHHHHHHHHHHHHTTTEEEEEEESS--GGG--GGGSPTTS-GGGS--HHHHHHHHHHHT-EEEEEEE-SSSS-EEETTEEE-SS------

Foldseek 3Di:
DDELEDDPDPDVVSVVVVVVVCVVVVQEDAEYEYADAAPVPDPPVLPDPPDDPVPDDCVPNPSRVVSVVRHHYQAYEYEDSQDFDDDPRYTYDHPDDDDDD

Sequence (101 aa):
MMALYARNIHDERIKEYVVYKLEEAGRRVDFVLSHTGPLKYLPKDVFLSGYDQRSIDRTMEKWLDNIEDNLDYDLWYFGHFHCDRMVGKAIILFESIEELE

Solvent-accessible surface area (backbone atoms only — not comparable to full-atom values): 6149 Å² total; per-residue (Å²): 138,66,72,50,83,42,66,91,73,84,50,64,69,57,55,51,49,50,52,51,53,36,56,76,51,70,32,52,46,65,52,43,40,31,42,54,55,32,56,91,66,57,69,73,89,72,53,69,86,94,59,68,72,84,78,54,90,52,68,65,24,53,50,39,36,58,51,54,79,66,45,50,64,66,39,34,40,19,35,83,68,78,44,71,46,77,51,92,54,34,36,32,41,56,85,69,85,84,84,89,129

Radius of gyration: 13.82 Å; Cα contacts (8 Å, |Δi|>4): 136; chains: 1; bounding box: 35×23×36 Å